Protein AF-A0A2S0WE82-F1 (afdb_monomer)

Structure (mmCIF, N/CA/C/O backbone):
data_AF-A0A2S0WE82-F1
#
_entry.id   AF-A0A2S0WE82-F1
#
loop_
_atom_site.group_PDB
_atom_site.id
_atom_site.type_symbol
_atom_site.label_atom_id
_atom_site.label_alt_id
_atom_site.label_comp_id
_atom_site.label_asym_id
_atom_site.label_entity_id
_atom_site.label_seq_id
_atom_site.pdbx_PDB_ins_code
_atom_site.Cartn_x
_atom_site.Cartn_y
_atom_site.Cartn_z
_atom_site.occupancy
_atom_site.B_iso_or_equiv
_atom_site.auth_seq_id
_atom_site.auth_comp_id
_atom_site.auth_asym_id
_atom_site.auth_atom_id
_atom_site.pdbx_PDB_model_num
ATOM 1 N N . MET A 1 1 ? -2.449 1.765 -13.224 1.00 88.19 1 MET A N 1
ATOM 2 C CA . MET A 1 1 ? -1.254 0.979 -12.850 1.00 88.19 1 MET A CA 1
ATOM 3 C C . MET A 1 1 ? -0.029 1.657 -13.436 1.00 88.19 1 MET A C 1
ATOM 5 O O . MET A 1 1 ? -0.115 2.148 -14.557 1.00 88.19 1 MET A O 1
ATOM 9 N N . LYS A 1 2 ? 1.070 1.700 -12.689 1.00 93.44 2 LYS A N 1
ATOM 10 C CA . LYS A 1 2 ? 2.375 2.228 -13.098 1.00 93.44 2 LYS A CA 1
ATOM 11 C C . LYS A 1 2 ? 3.398 1.100 -12.963 1.00 93.44 2 LYS A C 1
ATOM 13 O O . LYS A 1 2 ? 3.349 0.358 -11.991 1.00 93.44 2 LYS A O 1
ATOM 18 N N . ILE A 1 3 ? 4.301 0.970 -13.931 1.00 94.81 3 ILE A N 1
ATOM 19 C CA . ILE A 1 3 ? 5.431 0.035 -13.866 1.00 94.81 3 ILE A CA 1
ATOM 20 C C . ILE A 1 3 ? 6.701 0.834 -14.144 1.00 94.81 3 ILE A C 1
ATOM 22 O O . ILE A 1 3 ? 6.750 1.564 -15.136 1.00 94.81 3 ILE A O 1
ATOM 26 N N . LEU A 1 4 ? 7.710 0.703 -13.286 1.00 93.50 4 LEU A N 1
ATOM 27 C CA . LEU A 1 4 ? 9.038 1.268 -13.513 1.00 93.50 4 LEU A CA 1
ATOM 28 C C . LEU A 1 4 ? 9.967 0.191 -14.069 1.00 93.50 4 LEU A C 1
ATOM 30 O O . LEU A 1 4 ? 9.991 -0.933 -13.562 1.00 93.50 4 LEU A O 1
ATOM 34 N N . PHE A 1 5 ? 10.735 0.558 -15.094 1.00 90.88 5 PHE A N 1
ATOM 35 C CA . PHE A 1 5 ? 11.758 -0.294 -15.685 1.00 90.88 5 PHE A CA 1
ATOM 36 C C . PHE A 1 5 ? 13.138 0.345 -15.550 1.00 90.88 5 PHE A C 1
ATOM 38 O O . PHE A 1 5 ? 13.332 1.498 -15.934 1.00 90.88 5 PHE A O 1
ATOM 45 N N . GLU A 1 6 ? 14.116 -0.437 -15.105 1.00 89.88 6 GLU A N 1
ATOM 46 C CA . GLU A 1 6 ? 15.529 -0.072 -15.087 1.00 89.88 6 GLU A CA 1
ATOM 47 C C . GLU A 1 6 ? 16.339 -1.144 -15.811 1.00 89.88 6 GLU A C 1
ATOM 49 O O . GLU A 1 6 ? 16.196 -2.336 -15.547 1.00 89.88 6 GLU A O 1
ATOM 54 N N . LYS A 1 7 ? 17.184 -0.735 -16.768 1.00 90.44 7 LYS A N 1
ATOM 55 C CA . LYS A 1 7 ? 18.015 -1.652 -17.579 1.00 90.44 7 LYS A CA 1
ATOM 56 C C . LYS A 1 7 ? 17.218 -2.804 -18.231 1.00 90.44 7 LYS A C 1
ATOM 58 O O . LY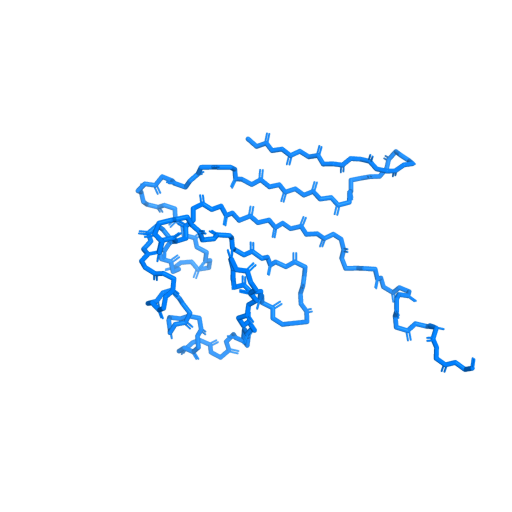S A 1 7 ? 17.753 -3.885 -18.447 1.00 90.44 7 LYS A O 1
ATOM 63 N N . GLY A 1 8 ? 15.944 -2.568 -18.554 1.00 89.50 8 GLY A N 1
ATOM 64 C CA . GLY A 1 8 ? 15.049 -3.560 -19.162 1.00 89.50 8 GLY A CA 1
ATOM 65 C C . GLY A 1 8 ? 14.350 -4.508 -18.178 1.00 89.50 8 GLY A C 1
ATOM 66 O O . GLY A 1 8 ? 13.593 -5.365 -18.623 1.00 89.50 8 GLY A O 1
ATOM 67 N N . LEU A 1 9 ? 14.554 -4.350 -16.867 1.00 89.12 9 LEU A N 1
ATOM 68 C CA . LEU A 1 9 ? 13.890 -5.125 -15.814 1.00 89.12 9 LEU A CA 1
ATOM 69 C C . LEU A 1 9 ? 12.856 -4.264 -15.089 1.00 89.12 9 LEU A C 1
ATOM 71 O O . LEU A 1 9 ? 13.103 -3.086 -14.846 1.00 89.12 9 LEU A O 1
ATOM 75 N N . SER A 1 10 ? 11.708 -4.842 -14.730 1.00 88.56 10 SER A N 1
ATOM 76 C CA . SER A 1 10 ? 10.737 -4.159 -13.870 1.00 88.56 10 SER A CA 1
ATOM 77 C C . SER A 1 10 ? 11.265 -4.126 -12.437 1.00 88.56 10 SER A C 1
ATOM 79 O O . SER A 1 10 ? 11.546 -5.174 -11.858 1.00 88.56 10 SER A O 1
ATOM 81 N N . THR A 1 11 ? 11.410 -2.925 -11.883 1.00 91.44 11 THR A N 1
ATOM 82 C CA . THR A 1 11 ? 11.889 -2.700 -10.511 1.00 91.44 11 THR A CA 1
ATOM 83 C C . THR A 1 11 ? 10.775 -2.258 -9.570 1.00 91.44 11 THR A C 1
ATOM 85 O O . THR A 1 11 ? 10.899 -2.425 -8.359 1.00 91.44 11 THR A O 1
ATOM 88 N N . GLU A 1 12 ? 9.670 -1.744 -10.112 1.00 94.00 12 GLU A N 1
ATOM 89 C CA . GLU A 1 12 ? 8.513 -1.286 -9.346 1.00 94.00 12 GLU A CA 1
ATOM 90 C C . GLU A 1 12 ? 7.213 -1.555 -10.112 1.00 94.00 12 GLU A C 1
ATOM 92 O O . GLU A 1 12 ? 7.146 -1.366 -11.331 1.00 94.00 12 GLU A O 1
ATOM 97 N N . CYS A 1 13 ? 6.165 -1.936 -9.389 1.00 95.06 13 CYS A N 1
ATOM 98 C CA . CYS A 1 13 ? 4.794 -1.988 -9.874 1.00 95.06 13 CYS A CA 1
ATOM 99 C C . CYS A 1 13 ? 3.874 -1.323 -8.849 1.00 95.06 13 CYS A C 1
ATOM 101 O O . CYS A 1 13 ? 3.887 -1.700 -7.682 1.00 95.06 13 CYS A O 1
ATOM 103 N N . GLU A 1 14 ? 3.057 -0.363 -9.276 1.00 95.31 14 GLU A N 1
ATOM 104 C CA . GLU A 1 14 ? 2.154 0.381 -8.401 1.00 95.31 14 GLU A CA 1
ATOM 105 C C . GLU A 1 14 ? 0.720 0.404 -8.947 1.00 95.31 14 GLU A C 1
ATOM 107 O O . GLU A 1 14 ? 0.446 0.749 -10.108 1.00 95.31 14 GLU A O 1
ATOM 112 N N . VAL A 1 15 ? -0.229 0.073 -8.076 1.00 94.75 15 VAL A N 1
ATOM 113 C CA . VAL A 1 15 ? -1.662 0.271 -8.298 1.00 94.75 15 VAL A CA 1
ATOM 114 C C . VAL A 1 15 ? -2.044 1.623 -7.699 1.00 94.75 15 VAL A C 1
ATOM 116 O O . VAL A 1 15 ? -2.075 1.782 -6.485 1.00 94.75 15 VAL A O 1
ATOM 119 N N . LEU A 1 16 ? -2.313 2.592 -8.578 1.00 91.94 16 LEU A N 1
ATOM 120 C CA . LEU A 1 16 ? -2.489 4.016 -8.250 1.00 91.94 16 LEU A CA 1
ATOM 121 C C . LEU A 1 16 ? -3.865 4.393 -7.672 1.00 91.94 16 LEU A C 1
ATOM 123 O O . LEU A 1 16 ? -4.042 5.528 -7.246 1.00 91.94 16 LEU A O 1
ATOM 127 N N . SER A 1 17 ? -4.845 3.494 -7.728 1.00 90.81 17 SER A N 1
ATOM 128 C CA . SER A 1 17 ? -6.190 3.710 -7.186 1.00 90.81 17 SER A CA 1
ATOM 129 C C . SER A 1 17 ? -6.681 2.402 -6.599 1.00 90.81 17 SER A C 1
ATOM 131 O O . SER A 1 17 ? -6.501 1.355 -7.225 1.00 90.81 17 SER A O 1
ATOM 133 N N . LEU A 1 18 ? -7.278 2.479 -5.417 1.00 92.12 18 LEU A N 1
ATOM 134 C CA . LEU A 1 18 ? -7.904 1.358 -4.734 1.00 92.12 18 LEU A CA 1
ATOM 135 C C . LEU A 1 18 ? -9.411 1.582 -4.725 1.00 92.12 18 LEU A C 1
ATOM 137 O O . LEU A 1 18 ? -9.889 2.614 -4.257 1.00 92.12 18 LEU A O 1
ATOM 141 N N . GLU A 1 19 ? -10.151 0.606 -5.224 1.00 91.44 19 GLU A N 1
ATOM 142 C CA . GLU A 1 19 ? -11.602 0.666 -5.328 1.00 91.44 19 GLU A CA 1
ATOM 143 C C . GLU A 1 19 ? -12.273 -0.019 -4.127 1.00 91.44 19 GLU A C 1
ATOM 145 O O . GLU A 1 19 ? -11.697 -0.917 -3.494 1.00 91.44 19 GLU A O 1
ATOM 150 N N . PRO A 1 20 ? -13.526 0.347 -3.797 1.00 89.88 20 PRO A N 1
ATOM 151 C CA . PRO A 1 20 ? -14.310 -0.386 -2.814 1.00 89.88 20 PRO A CA 1
ATOM 152 C C . PRO A 1 20 ? -14.370 -1.882 -3.154 1.00 89.88 20 PRO A C 1
ATOM 154 O O . PRO A 1 20 ? -14.868 -2.277 -4.204 1.00 89.88 20 PRO A O 1
ATOM 157 N N . GLY A 1 21 ? -13.889 -2.719 -2.235 1.00 90.88 21 GLY A N 1
ATOM 158 C CA . GLY A 1 21 ? -13.815 -4.171 -2.418 1.00 90.88 21 GLY A CA 1
ATOM 159 C C . GLY A 1 21 ? -12.403 -4.701 -2.661 1.00 90.88 21 GLY A C 1
ATOM 160 O O . GLY A 1 21 ? -12.195 -5.902 -2.491 1.00 90.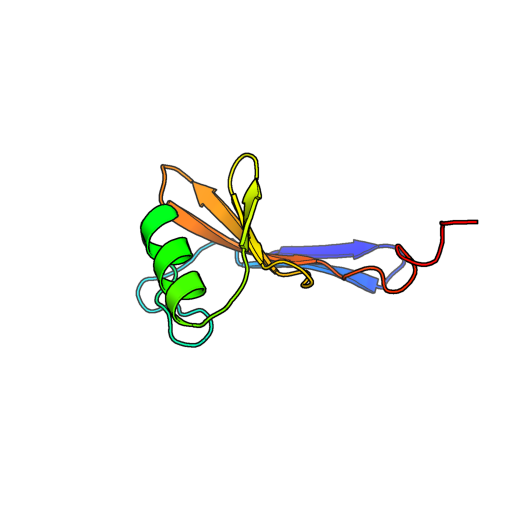88 21 GLY A O 1
ATOM 161 N N . ASP A 1 22 ? -11.427 -3.838 -2.954 1.00 94.25 22 ASP A N 1
ATOM 162 C CA . ASP A 1 22 ? -10.031 -4.258 -3.049 1.00 94.25 22 ASP A CA 1
ATOM 163 C C . ASP A 1 22 ? -9.523 -4.791 -1.711 1.00 94.25 22 ASP A C 1
ATOM 165 O O . ASP A 1 22 ? -9.749 -4.214 -0.637 1.00 94.25 22 ASP A O 1
ATOM 169 N N . THR A 1 23 ? -8.811 -5.917 -1.778 1.00 95.81 23 THR A N 1
ATOM 170 C CA . THR A 1 23 ? -8.259 -6.575 -0.596 1.00 95.81 23 THR A CA 1
ATOM 171 C C . THR A 1 23 ? -6.788 -6.917 -0.762 1.00 95.81 23 THR A C 1
ATOM 173 O O . THR A 1 23 ? -6.330 -7.299 -1.836 1.00 95.81 23 THR A O 1
ATOM 176 N N . PHE A 1 24 ? -6.054 -6.843 0.343 1.00 95.12 24 PHE A N 1
ATOM 177 C CA . PHE A 1 24 ? -4.715 -7.389 0.472 1.00 95.12 24 PHE A CA 1
ATOM 178 C C . PHE A 1 24 ? -4.789 -8.603 1.388 1.00 95.12 24 PHE A C 1
ATOM 180 O O . PHE A 1 24 ? -5.099 -8.480 2.574 1.00 95.12 24 PHE A O 1
ATOM 187 N N . LEU A 1 25 ? -4.571 -9.793 0.825 1.00 94.38 25 LEU A N 1
ATOM 188 C CA . LEU A 1 25 ? -4.716 -11.065 1.543 1.00 94.38 25 LEU A CA 1
ATOM 189 C C . LEU A 1 25 ? -6.102 -11.214 2.206 1.00 94.38 25 LEU A C 1
ATOM 191 O O . LEU A 1 25 ? -6.231 -11.792 3.282 1.00 94.38 25 LEU A O 1
ATOM 195 N N . GLY A 1 26 ? -7.159 -10.662 1.603 1.00 95.25 26 GLY A N 1
ATOM 196 C CA . GLY A 1 26 ? -8.510 -10.666 2.175 1.00 95.25 26 GLY A CA 1
ATOM 197 C C . GLY A 1 26 ? -8.746 -9.642 3.294 1.00 95.25 26 GLY A C 1
ATOM 198 O O . GLY A 1 26 ? -9.780 -9.702 3.953 1.00 95.25 26 GLY A O 1
ATOM 199 N N . ILE A 1 27 ? -7.813 -8.718 3.546 1.00 95.69 27 ILE A N 1
ATOM 200 C CA . ILE A 1 27 ? -8.042 -7.517 4.363 1.00 95.69 27 ILE A CA 1
ATOM 201 C C . ILE A 1 27 ? -8.468 -6.393 3.414 1.00 95.69 27 ILE A C 1
ATOM 203 O O . ILE A 1 27 ? -7.715 -6.118 2.482 1.00 95.69 27 ILE A O 1
ATOM 207 N N . PRO A 1 28 ? -9.613 -5.721 3.619 1.00 94.94 28 PRO A N 1
ATOM 208 C CA . PRO A 1 28 ? -9.974 -4.576 2.788 1.00 94.94 28 PRO A CA 1
ATOM 209 C C . PRO A 1 28 ? -8.882 -3.502 2.845 1.00 94.94 28 PRO A C 1
ATOM 211 O O . PRO A 1 28 ? -8.412 -3.163 3.930 1.00 94.94 28 PRO A O 1
ATOM 214 N N . ILE A 1 29 ? -8.454 -2.993 1.692 1.00 94.31 29 ILE A N 1
ATOM 215 C CA . ILE A 1 29 ? -7.397 -1.977 1.627 1.00 94.31 29 ILE A CA 1
ATOM 216 C C . ILE A 1 29 ? -7.941 -0.554 1.773 1.00 94.31 29 ILE A C 1
ATOM 218 O O . ILE A 1 29 ? -7.335 0.175 2.548 1.00 94.31 29 ILE A O 1
ATOM 222 N N . PRO A 1 30 ? -9.037 -0.112 1.120 1.00 92.31 30 PRO A N 1
ATOM 223 C CA . PRO A 1 30 ? -9.462 1.289 1.188 1.00 92.31 30 PRO A CA 1
ATOM 224 C C . PRO A 1 30 ? -10.080 1.597 2.561 1.00 92.31 30 PRO A C 1
ATOM 226 O O . PRO A 1 30 ? -11.281 1.455 2.794 1.00 92.31 30 PRO A O 1
ATOM 229 N N . MET A 1 31 ? -9.226 1.934 3.526 1.00 94.56 31 MET A N 1
ATOM 230 C CA . MET A 1 31 ? -9.588 2.300 4.888 1.00 94.56 31 MET A CA 1
ATOM 231 C C . MET A 1 31 ? -8.500 3.178 5.511 1.00 94.56 31 MET A C 1
ATOM 233 O O . MET A 1 31 ? -7.414 3.358 4.967 1.00 9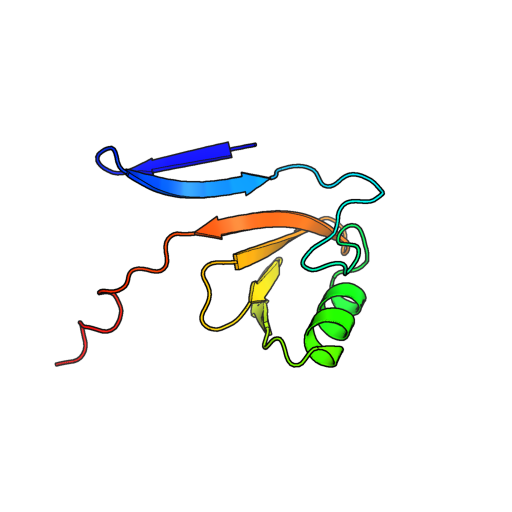4.56 31 MET A O 1
ATOM 237 N N . ARG A 1 32 ? -8.755 3.686 6.719 1.00 95.12 32 ARG A N 1
ATOM 238 C CA . ARG A 1 32 ? -7.735 4.410 7.488 1.00 95.12 32 ARG A CA 1
ATOM 239 C C . ARG A 1 32 ? -6.470 3.576 7.665 1.00 95.12 32 ARG A C 1
ATOM 241 O O . ARG A 1 32 ? -6.539 2.440 8.139 1.00 95.12 32 ARG A O 1
ATOM 248 N N . ALA A 1 33 ? -5.319 4.195 7.427 1.00 94.25 33 ALA A N 1
ATOM 249 C CA . ALA A 1 33 ? -4.014 3.545 7.503 1.00 94.25 33 ALA A CA 1
ATOM 250 C C . ALA A 1 33 ? -3.774 2.835 8.848 1.00 94.25 33 ALA A C 1
ATOM 252 O O . ALA A 1 33 ? -3.324 1.694 8.898 1.00 94.25 33 ALA A O 1
ATOM 253 N N . THR A 1 34 ? -4.148 3.473 9.961 1.00 94.38 34 THR A N 1
ATOM 254 C CA . THR A 1 34 ? -4.017 2.882 11.304 1.00 94.38 34 THR A CA 1
ATOM 255 C C . THR A 1 34 ? -4.870 1.629 11.481 1.00 94.38 34 THR A C 1
ATOM 257 O O . THR A 1 34 ? -4.438 0.675 12.125 1.00 94.38 34 THR A O 1
ATOM 260 N N . LYS A 1 35 ? -6.073 1.602 10.897 1.00 95.81 35 LYS A N 1
ATOM 261 C CA . LYS A 1 35 ? -6.949 0.429 10.923 1.00 95.81 35 LYS A CA 1
ATOM 262 C C . LYS A 1 35 ? -6.360 -0.692 10.072 1.00 95.81 35 LYS A C 1
ATOM 264 O O . LYS A 1 35 ? -6.257 -1.810 10.564 1.00 95.81 35 LYS A O 1
ATOM 269 N N . PHE A 1 36 ? -5.909 -0.376 8.861 1.00 96.38 36 PHE A N 1
ATOM 270 C CA . PHE A 1 36 ? -5.271 -1.344 7.973 1.00 96.38 36 PHE A CA 1
ATOM 271 C C . PHE A 1 36 ? -4.031 -1.981 8.620 1.00 96.38 36 PHE A C 1
ATOM 273 O O . PHE A 1 36 ? -3.910 -3.203 8.674 1.00 96.38 36 PHE A O 1
ATOM 280 N N . GLN A 1 37 ? -3.167 -1.168 9.234 1.00 95.69 37 GLN A N 1
ATOM 281 C CA . GLN A 1 37 ? -1.993 -1.648 9.963 1.00 95.69 37 GLN A CA 1
ATOM 282 C C . GLN A 1 37 ? -2.357 -2.586 11.125 1.00 95.69 37 GLN A C 1
ATOM 284 O O . GLN A 1 37 ? -1.685 -3.592 11.352 1.00 95.69 37 GLN A O 1
ATOM 289 N N . ASN A 1 38 ? -3.434 -2.284 11.854 1.00 96.62 38 ASN A N 1
ATOM 290 C CA . ASN A 1 38 ? -3.919 -3.149 12.927 1.00 96.62 38 ASN A CA 1
ATOM 291 C C . ASN A 1 38 ? -4.439 -4.492 12.395 1.00 96.62 38 ASN A C 1
ATOM 293 O O . ASN A 1 38 ? -4.203 -5.514 13.033 1.00 96.62 38 ASN A O 1
ATOM 297 N N . GLU A 1 39 ? -5.114 -4.514 11.244 1.00 97.56 39 GLU A N 1
ATOM 298 C CA . GLU A 1 39 ? -5.552 -5.764 10.609 1.00 97.56 39 GLU A CA 1
ATOM 299 C C . GLU A 1 39 ? -4.366 -6.619 10.146 1.00 97.56 39 GLU A C 1
ATOM 301 O O . GLU A 1 39 ? -4.371 -7.828 10.366 1.00 97.56 39 GLU A O 1
ATOM 306 N N . LEU A 1 40 ? -3.315 -6.002 9.593 1.00 96.69 40 LEU A N 1
ATOM 307 C CA . LEU A 1 40 ? -2.069 -6.704 9.263 1.00 96.69 40 LEU A CA 1
ATOM 308 C C . LEU A 1 40 ? -1.423 -7.308 10.516 1.00 96.69 40 LEU A C 1
ATOM 310 O O . LEU A 1 40 ? -1.077 -8.489 10.535 1.00 96.69 40 LEU A O 1
ATOM 314 N N . LYS A 1 41 ? -1.347 -6.529 11.601 1.00 96.44 41 LYS A N 1
ATOM 315 C CA . LYS A 1 41 ? -0.795 -6.987 12.881 1.00 96.44 41 LYS A CA 1
ATOM 316 C C . LYS A 1 41 ? -1.568 -8.171 13.472 1.00 96.44 41 LYS A C 1
ATOM 318 O O . LYS A 1 41 ? -0.946 -9.068 14.021 1.00 96.44 41 LYS A O 1
ATOM 323 N N . LYS A 1 42 ? -2.902 -8.203 13.355 1.00 97.44 42 LYS A N 1
ATOM 324 C CA . LYS A 1 42 ? -3.734 -9.338 13.815 1.00 97.44 42 LYS A CA 1
ATOM 325 C C . LYS A 1 42 ? -3.430 -10.651 13.088 1.00 97.44 42 LYS A C 1
ATOM 327 O O . LYS A 1 42 ? -3.827 -11.703 13.574 1.00 97.44 42 LYS A O 1
ATOM 332 N N . ARG A 1 43 ? -2.785 -10.583 11.922 1.00 96.5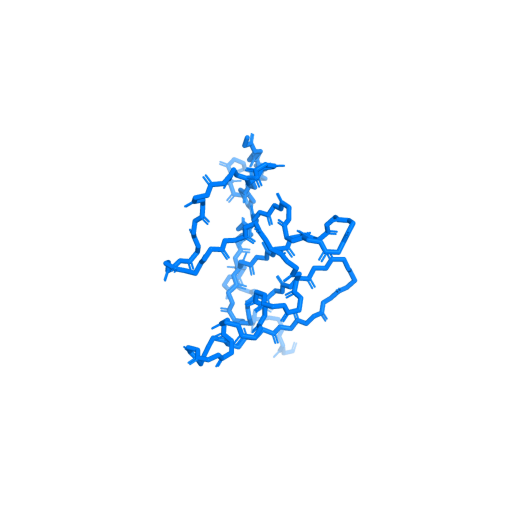0 43 ARG A N 1
ATOM 333 C CA . ARG A 1 43 ? -2.362 -11.742 11.127 1.00 96.50 43 ARG A CA 1
ATOM 334 C C . ARG A 1 43 ? -0.861 -12.005 11.217 1.00 96.50 43 ARG A C 1
ATOM 336 O O . ARG A 1 43 ? -0.317 -12.666 10.341 1.00 96.50 43 ARG A O 1
ATOM 343 N N . ASP A 1 44 ? -0.201 -11.432 12.223 1.00 96.12 44 ASP A N 1
ATOM 344 C CA . ASP A 1 44 ? 1.244 -11.528 12.431 1.00 96.12 44 ASP A CA 1
ATOM 345 C C . ASP A 1 44 ? 2.076 -11.048 11.227 1.00 96.12 44 ASP A C 1
ATOM 347 O O . ASP A 1 44 ? 3.204 -11.486 11.021 1.00 96.12 44 ASP A O 1
ATOM 351 N N . ILE A 1 45 ? 1.539 -10.108 10.434 1.00 96.38 45 ILE A N 1
ATOM 352 C CA . ILE A 1 45 ? 2.266 -9.480 9.325 1.00 96.38 45 ILE A CA 1
ATOM 353 C C . ILE A 1 45 ? 3.003 -8.247 9.871 1.00 96.38 45 ILE A C 1
ATOM 355 O O . ILE A 1 45 ? 2.358 -7.246 10.215 1.00 96.38 45 ILE A O 1
ATOM 359 N N . PRO A 1 46 ? 4.345 -8.282 9.973 1.00 94.81 46 PRO A N 1
ATOM 360 C CA . PRO A 1 46 ? 5.110 -7.178 10.528 1.00 94.81 46 PRO A CA 1
ATOM 361 C C . PRO A 1 46 ? 5.105 -5.993 9.565 1.00 94.81 46 PRO A C 1
ATOM 363 O O . PRO A 1 46 ? 5.334 -6.133 8.365 1.00 94.81 46 PRO A O 1
ATOM 366 N N . THR A 1 47 ? 4.874 -4.800 10.105 1.00 95.94 47 THR A N 1
ATOM 367 C CA . THR A 1 47 ? 4.896 -3.560 9.328 1.00 95.94 47 THR A CA 1
ATOM 368 C C . THR A 1 47 ? 5.732 -2.497 10.012 1.00 95.94 47 THR A C 1
ATOM 370 O O . THR A 1 47 ? 5.813 -2.434 11.242 1.00 95.94 47 THR A O 1
ATOM 373 N N . LYS A 1 48 ? 6.309 -1.616 9.203 1.00 93.81 48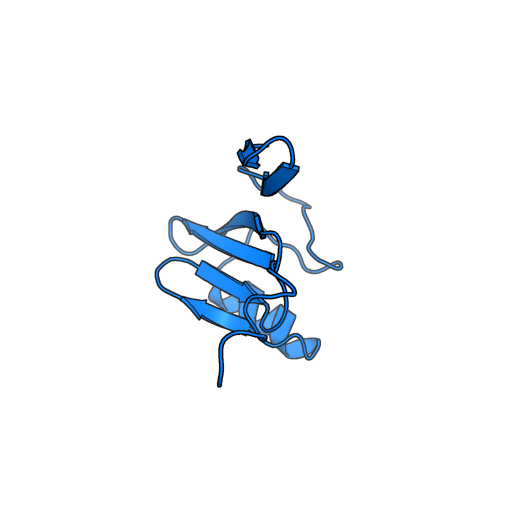 LYS A N 1
ATOM 374 C CA . LYS A 1 48 ? 6.966 -0.390 9.634 1.00 93.81 48 LYS A CA 1
ATOM 375 C C . LYS A 1 48 ? 6.185 0.795 9.082 1.00 93.81 48 LYS A C 1
ATOM 377 O O . LYS A 1 48 ? 5.770 0.796 7.927 1.00 93.81 48 LYS A O 1
ATOM 382 N N . LYS A 1 49 ? 5.975 1.806 9.922 1.00 88.44 49 LYS A N 1
ATOM 383 C CA . LYS A 1 49 ? 5.403 3.076 9.479 1.00 88.44 49 LYS A CA 1
ATOM 384 C C . LYS A 1 49 ? 6.529 3.976 8.990 1.00 88.44 49 LYS A C 1
ATOM 386 O O . LYS A 1 49 ? 7.513 4.166 9.704 1.00 88.44 49 LYS A O 1
ATOM 391 N N . GLU A 1 50 ? 6.362 4.536 7.806 1.00 85.50 50 GLU A N 1
ATOM 392 C CA . GLU A 1 50 ? 7.307 5.474 7.204 1.00 85.50 50 GLU A CA 1
ATOM 393 C C . GLU A 1 50 ? 6.589 6.783 6.870 1.00 85.50 50 GLU A C 1
ATOM 395 O O . GLU A 1 50 ? 5.368 6.903 7.036 1.00 85.50 50 GLU A O 1
ATOM 400 N N . SER A 1 51 ? 7.340 7.808 6.470 1.00 77.81 51 SER A N 1
ATOM 401 C CA . SER A 1 51 ? 6.761 9.095 6.091 1.00 77.81 51 SER A CA 1
ATOM 402 C C . SER A 1 51 ? 5.821 8.903 4.899 1.00 77.81 51 SER A C 1
ATOM 404 O O . SER A 1 51 ? 6.277 8.707 3.778 1.00 77.81 51 SER A O 1
ATOM 406 N N . GLY A 1 52 ? 4.512 8.945 5.159 1.00 85.75 52 GLY A N 1
ATOM 407 C CA . GLY A 1 52 ? 3.471 8.836 4.135 1.00 85.75 52 GLY A CA 1
ATOM 408 C C . GLY A 1 52 ? 2.979 7.419 3.824 1.00 85.75 52 GLY A C 1
ATOM 409 O O . GLY A 1 52 ? 2.204 7.269 2.886 1.00 85.75 52 GLY A O 1
ATOM 410 N N . GLY A 1 53 ? 3.371 6.385 4.582 1.00 93.81 53 GLY A N 1
ATOM 411 C CA . GLY A 1 53 ? 2.977 5.015 4.238 1.00 93.81 53 GLY A CA 1
ATOM 412 C C . GLY A 1 53 ? 3.177 3.943 5.309 1.00 93.81 53 GLY A C 1
ATOM 413 O O . GLY A 1 53 ? 3.617 4.203 6.434 1.00 93.81 53 GLY A O 1
ATOM 414 N N . ILE A 1 54 ? 2.820 2.717 4.928 1.00 95.56 54 ILE A N 1
ATOM 415 C CA . ILE A 1 54 ? 3.014 1.479 5.686 1.00 95.56 54 ILE A CA 1
ATOM 416 C C . ILE A 1 54 ? 3.792 0.512 4.797 1.00 95.56 54 ILE A C 1
ATOM 418 O O . ILE A 1 54 ? 3.328 0.171 3.715 1.00 95.56 54 ILE A O 1
ATOM 422 N N . THR A 1 55 ? 4.928 0.024 5.276 1.00 95.62 55 THR A N 1
ATOM 423 C CA . THR A 1 55 ? 5.762 -0.954 4.566 1.00 95.62 55 THR A CA 1
ATOM 424 C C . THR A 1 55 ? 5.668 -2.295 5.278 1.00 95.62 55 THR A C 1
ATOM 426 O O . THR A 1 55 ? 5.773 -2.349 6.506 1.00 95.62 55 THR A O 1
ATOM 429 N N . VAL A 1 56 ? 5.465 -3.383 4.538 1.00 95.56 56 VAL A N 1
ATOM 430 C CA . VAL A 1 56 ? 5.488 -4.742 5.092 1.00 95.56 56 VAL A CA 1
ATOM 431 C C . VAL A 1 56 ? 6.943 -5.190 5.209 1.00 95.56 56 VAL A C 1
ATOM 433 O O . VAL A 1 56 ? 7.654 -5.332 4.214 1.00 95.56 56 VAL A O 1
ATOM 436 N N . THR A 1 57 ? 7.402 -5.386 6.442 1.00 93.38 57 THR A N 1
ATOM 437 C CA . THR A 1 57 ? 8.815 -5.627 6.754 1.00 93.38 57 THR A CA 1
ATOM 438 C C . THR A 1 57 ? 9.316 -6.918 6.114 1.00 93.38 57 THR A C 1
ATOM 440 O O . THR A 1 57 ? 8.638 -7.941 6.158 1.00 93.38 57 THR A O 1
ATOM 443 N N . GLY A 1 58 ? 10.532 -6.885 5.560 1.00 89.12 58 GLY A N 1
ATOM 444 C CA . GLY A 1 58 ? 11.145 -8.051 4.913 1.00 89.12 58 GLY A CA 1
ATOM 445 C C . GLY A 1 58 ? 10.534 -8.389 3.552 1.00 89.12 58 GLY A C 1
ATOM 446 O O . GLY A 1 58 ? 10.849 -9.429 2.982 1.00 89.12 58 GLY A O 1
ATOM 447 N N . THR A 1 59 ? 9.672 -7.517 3.030 1.00 90.12 59 THR A N 1
ATOM 448 C CA . THR A 1 59 ? 9.085 -7.633 1.696 1.00 90.12 59 THR A CA 1
ATOM 449 C C . THR A 1 59 ? 9.319 -6.344 0.914 1.00 90.12 59 THR A C 1
ATOM 451 O O . THR A 1 59 ? 9.735 -5.332 1.477 1.00 90.12 59 THR A O 1
ATOM 454 N N . GLY A 1 60 ? 9.009 -6.371 -0.379 1.00 91.44 60 GLY A N 1
ATOM 455 C CA . GLY A 1 60 ? 8.980 -5.183 -1.229 1.00 91.44 60 GLY A CA 1
ATOM 456 C C . GLY A 1 60 ? 7.618 -4.494 -1.279 1.00 91.44 60 GLY A C 1
ATOM 457 O O . GLY A 1 60 ? 7.392 -3.710 -2.191 1.00 91.44 60 GLY A O 1
ATOM 458 N N . VAL A 1 61 ? 6.681 -4.829 -0.383 1.00 95.12 61 VAL A N 1
ATOM 459 C CA . VAL A 1 61 ? 5.300 -4.328 -0.445 1.00 95.12 61 VAL A CA 1
ATOM 460 C C . VAL A 1 61 ? 5.118 -3.114 0.457 1.00 95.12 61 VAL A C 1
ATOM 462 O O . VAL A 1 61 ? 5.306 -3.196 1.674 1.00 95.12 61 VAL A O 1
ATOM 465 N N . SER A 1 62 ? 4.658 -2.020 -0.139 1.00 95.50 62 SER A N 1
ATOM 466 C CA . SER A 1 62 ? 4.381 -0.754 0.534 1.00 95.50 62 SER A CA 1
ATOM 467 C C . SER A 1 62 ? 2.995 -0.231 0.178 1.00 95.50 62 SER A C 1
ATOM 469 O O . SER A 1 62 ? 2.501 -0.422 -0.931 1.00 95.50 62 SER A O 1
ATOM 471 N N . PHE A 1 63 ? 2.373 0.462 1.123 1.00 96.12 63 PHE A N 1
ATOM 472 C CA . PHE A 1 63 ? 1.076 1.109 0.973 1.00 96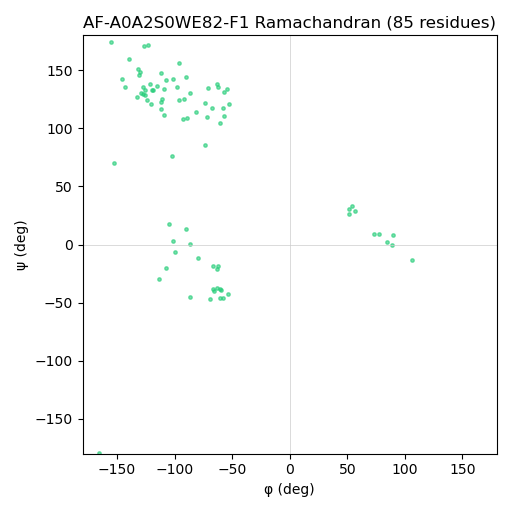.12 63 PHE A CA 1
ATOM 473 C C . PHE A 1 63 ? 1.240 2.599 1.230 1.00 96.12 63 PHE A C 1
ATOM 475 O O . PHE A 1 63 ? 1.650 2.990 2.329 1.00 96.12 63 PHE A O 1
ATOM 482 N N . TYR A 1 64 ? 0.900 3.429 0.249 1.00 95.25 64 TYR A N 1
ATOM 483 C CA . TYR A 1 64 ? 0.946 4.876 0.420 1.00 95.25 64 TYR A CA 1
ATOM 484 C C . TYR A 1 64 ? -0.386 5.404 0.938 1.00 95.25 64 TYR A C 1
ATOM 486 O O . TYR A 1 64 ? -1.466 4.903 0.612 1.00 95.25 64 TYR A O 1
ATOM 494 N N . VAL A 1 65 ? -0.283 6.415 1.794 1.00 94.75 65 VAL A N 1
ATOM 495 C CA . VAL A 1 65 ? -1.403 6.997 2.519 1.00 94.75 65 VAL A CA 1
ATOM 496 C C . VAL A 1 65 ? -1.654 8.403 2.003 1.00 94.75 65 VAL A C 1
ATOM 498 O O . VAL A 1 65 ? -0.779 9.265 2.081 1.00 94.75 65 VAL A O 1
ATOM 501 N N . PHE A 1 66 ? -2.873 8.647 1.538 1.00 93.06 66 PHE A N 1
ATOM 502 C CA . PHE A 1 66 ? -3.352 9.960 1.127 1.00 93.06 66 PHE A CA 1
ATOM 503 C C . PHE A 1 66 ? -4.553 10.334 1.996 1.00 93.06 66 PHE A C 1
ATOM 505 O O . PHE A 1 66 ? -5.405 9.495 2.269 1.00 93.06 66 PHE A O 1
ATOM 512 N N . GLU A 1 67 ? -4.567 11.557 2.530 1.00 92.56 67 GLU A N 1
ATOM 513 C CA . GLU A 1 67 ? -5.627 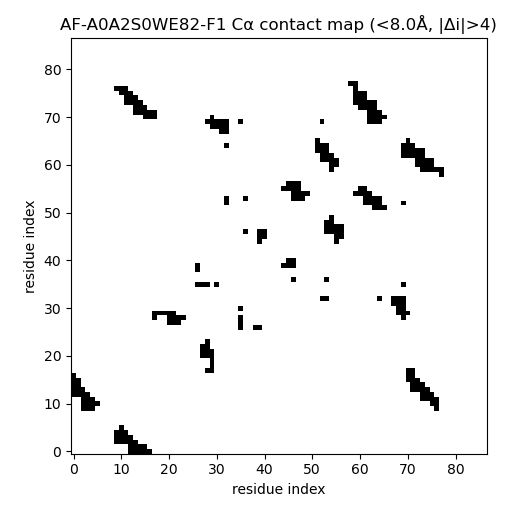12.045 3.437 1.00 92.56 67 GLU A CA 1
ATOM 514 C C . GLU A 1 67 ? -5.943 11.116 4.637 1.00 92.56 67 GLU A C 1
ATOM 516 O O . GLU A 1 67 ? -7.021 11.146 5.225 1.00 92.56 67 GLU A O 1
ATOM 521 N N . GLY A 1 68 ? -4.963 10.311 5.068 1.00 91.31 68 GLY A N 1
ATOM 522 C CA . GLY A 1 68 ? -5.093 9.384 6.200 1.00 91.31 68 GLY A CA 1
ATOM 523 C C . GLY A 1 68 ? -5.622 7.989 5.842 1.00 91.31 68 GLY A C 1
ATOM 524 O O . GLY A 1 68 ? -5.689 7.123 6.726 1.00 91.31 68 GLY A O 1
ATOM 525 N N . GLU A 1 69 ? -5.928 7.739 4.571 1.00 93.38 69 GLU A N 1
ATOM 526 C CA . GLU A 1 69 ? -6.392 6.454 4.047 1.00 93.38 69 GLU A CA 1
ATOM 527 C C . GLU A 1 69 ? -5.352 5.810 3.134 1.00 93.38 69 GLU A C 1
ATOM 529 O O . GLU A 1 69 ? -4.569 6.489 2.474 1.00 93.38 69 GLU A O 1
ATOM 534 N N . THR A 1 70 ? -5.306 4.481 3.125 1.00 95.00 70 THR A N 1
ATOM 535 C CA . THR A 1 70 ? -4.488 3.725 2.172 1.00 95.00 70 THR A CA 1
ATOM 536 C C . THR A 1 70 ? -5.056 3.903 0.770 1.00 95.00 70 THR A C 1
ATOM 538 O O . THR A 1 70 ? -6.195 3.523 0.511 1.00 95.00 70 THR A O 1
ATOM 541 N N . ALA A 1 71 ? -4.252 4.495 -0.113 1.00 93.94 71 ALA A N 1
ATOM 542 C CA . ALA A 1 71 ? -4.678 4.954 -1.433 1.00 93.94 71 ALA A CA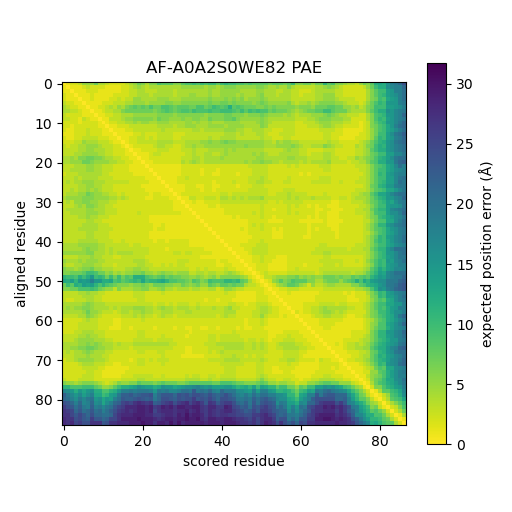 1
ATOM 543 C C . ALA A 1 71 ? -4.023 4.176 -2.577 1.00 93.94 71 ALA A C 1
ATOM 545 O O . ALA A 1 71 ? -4.634 4.007 -3.630 1.00 93.94 71 ALA A O 1
ATOM 546 N N . THR A 1 72 ? -2.802 3.679 -2.369 1.00 95.25 72 THR A N 1
ATOM 547 C CA . THR A 1 72 ? -2.078 2.889 -3.370 1.00 95.25 72 THR A CA 1
ATOM 548 C C . THR A 1 72 ? -1.348 1.718 -2.721 1.00 95.25 72 THR A C 1
ATOM 550 O O . THR A 1 72 ? -1.093 1.702 -1.511 1.00 95.25 72 THR A O 1
ATOM 553 N N . ILE A 1 73 ? -1.017 0.722 -3.541 1.00 95.94 73 ILE A N 1
ATOM 554 C CA . ILE A 1 73 ? -0.147 -0.401 -3.185 1.00 95.94 73 ILE A CA 1
ATOM 555 C C . ILE A 1 73 ? 0.980 -0.490 -4.211 1.00 95.94 73 ILE A C 1
ATOM 557 O O . ILE A 1 73 ? 0.744 -0.423 -5.419 1.00 95.94 73 ILE A O 1
ATOM 561 N N . CYS A 1 74 ? 2.202 -0.633 -3.715 1.00 95.31 74 CYS A N 1
ATOM 562 C CA . CYS A 1 74 ? 3.419 -0.679 -4.501 1.00 95.31 74 CYS A CA 1
ATOM 563 C C . CYS A 1 74 ? 4.231 -1.926 -4.147 1.00 95.31 74 CYS A C 1
ATOM 565 O O . CYS A 1 74 ? 4.394 -2.261 -2.973 1.00 95.31 74 CYS A O 1
ATOM 567 N N . TRP A 1 75 ? 4.736 -2.602 -5.175 1.00 94.75 75 TRP A N 1
ATOM 568 C CA . TRP A 1 75 ? 5.707 -3.679 -5.082 1.00 94.75 75 TRP A CA 1
ATOM 569 C C . TRP A 1 75 ? 7.015 -3.194 -5.683 1.00 94.75 75 TRP A C 1
ATOM 571 O O . TRP A 1 75 ? 7.090 -2.935 -6.883 1.00 94.75 75 TRP A O 1
ATOM 581 N N . THR A 1 76 ? 8.051 -3.119 -4.865 1.00 92.62 76 THR A N 1
ATOM 582 C CA . THR A 1 76 ? 9.420 -2.857 -5.296 1.00 92.62 76 THR A CA 1
ATOM 583 C C . THR A 1 76 ? 10.192 -4.169 -5.312 1.00 92.62 76 THR A C 1
ATOM 585 O O . THR A 1 76 ? 10.009 -5.022 -4.441 1.00 92.62 76 THR A O 1
ATOM 588 N N . ALA A 1 77 ? 11.067 -4.350 -6.297 1.00 84.12 77 ALA A N 1
ATOM 589 C CA . ALA A 1 77 ? 12.018 -5.446 -6.281 1.00 84.12 77 ALA A CA 1
ATOM 590 C C . ALA A 1 77 ? 12.868 -5.339 -5.006 1.00 84.12 77 ALA A C 1
ATOM 592 O O . ALA A 1 77 ? 13.571 -4.353 -4.790 1.00 84.12 77 ALA A O 1
ATOM 593 N N . THR A 1 78 ? 12.788 -6.343 -4.136 1.00 70.62 78 THR A N 1
ATOM 594 C CA . THR A 1 78 ? 13.732 -6.470 -3.027 1.00 70.62 78 THR A CA 1
ATOM 595 C C . THR A 1 78 ? 15.053 -6.894 -3.633 1.00 70.62 78 THR A C 1
ATOM 597 O O . THR A 1 78 ? 15.139 -8.015 -4.131 1.00 70.62 78 THR A O 1
ATOM 600 N N . ASP A 1 79 ? 16.043 -6.006 -3.644 1.00 59.72 79 ASP A N 1
ATOM 601 C CA . ASP A 1 79 ? 17.391 -6.339 -4.092 1.00 59.72 79 ASP A CA 1
ATOM 602 C C . ASP A 1 79 ? 17.913 -7.524 -3.249 1.00 59.72 79 ASP A C 1
ATOM 604 O O . ASP A 1 79 ? 18.128 -7.358 -2.042 1.00 59.72 79 ASP A O 1
ATOM 608 N N . PRO A 1 80 ? 18.070 -8.732 -3.826 1.00 52.62 80 PRO A N 1
ATOM 609 C CA . PRO A 1 80 ? 18.600 -9.868 -3.083 1.00 52.62 80 PRO A CA 1
ATOM 610 C C . PRO A 1 80 ? 20.075 -9.659 -2.700 1.00 52.62 80 PRO A C 1
ATOM 612 O O . PRO A 1 80 ? 20.551 -10.291 -1.756 1.00 52.62 80 PRO A O 1
ATOM 615 N N . ASP A 1 81 ? 20.770 -8.735 -3.370 1.00 52.50 81 ASP A N 1
ATOM 616 C CA . ASP A 1 81 ? 22.184 -8.422 -3.173 1.00 52.50 81 ASP A CA 1
ATOM 617 C C . ASP A 1 81 ? 22.413 -7.177 -2.295 1.00 52.50 81 ASP A C 1
ATOM 619 O O . ASP A 1 81 ? 23.544 -6.925 -1.871 1.00 52.50 81 ASP A O 1
ATOM 623 N N . ALA A 1 82 ? 21.367 -6.433 -1.909 1.00 50.53 82 ALA A N 1
ATOM 624 C CA . ALA A 1 82 ? 21.500 -5.317 -0.959 1.00 50.53 82 ALA A CA 1
ATOM 625 C C . ALA A 1 82 ? 21.966 -5.776 0.437 1.00 50.53 82 ALA A C 1
ATOM 627 O O . ALA A 1 82 ? 22.547 -4.990 1.184 1.00 50.53 82 ALA A O 1
ATOM 628 N N . ASN A 1 83 ? 21.788 -7.062 0.764 1.00 44.84 83 ASN A N 1
ATOM 629 C CA . ASN A 1 83 ? 22.325 -7.688 1.975 1.00 44.84 83 ASN A CA 1
ATOM 630 C C . ASN A 1 83 ? 23.765 -8.221 1.820 1.00 44.84 83 ASN A C 1
ATOM 632 O O . ASN A 1 83 ? 24.299 -8.761 2.786 1.00 44.84 83 ASN A O 1
ATOM 636 N N . GLN A 1 84 ? 24.409 -8.087 0.652 1.00 42.97 84 GLN A N 1
ATOM 637 C CA . GLN A 1 84 ? 25.788 -8.555 0.424 1.00 42.97 84 GLN A CA 1
ATOM 638 C C . GLN A 1 84 ? 26.851 -7.446 0.465 1.00 42.97 84 GLN A C 1
ATOM 640 O O . GLN A 1 84 ? 28.033 -7.725 0.277 1.00 42.97 84 GLN A O 1
ATOM 645 N N . LYS A 1 85 ? 26.488 -6.190 0.756 1.00 43.53 85 LYS A N 1
ATOM 646 C CA . LYS A 1 85 ? 27.473 -5.134 1.051 1.00 43.53 85 LYS A CA 1
ATOM 647 C C . LYS A 1 85 ? 27.564 -4.870 2.547 1.00 43.53 85 LYS A C 1
ATOM 649 O O . LYS A 1 85 ? 27.062 -3.871 3.054 1.00 43.53 85 LYS A O 1
ATOM 654 N N . GLY A 1 86 ? 28.232 -5.787 3.227 1.00 48.84 86 GLY A N 1
ATOM 655 C CA . GLY A 1 86 ? 28.673 -5.641 4.604 1.00 48.84 86 GLY A CA 1
ATOM 656 C C . GLY A 1 86 ? 29.908 -6.499 4.830 1.00 48.84 86 GLY A C 1
ATOM 657 O O . GLY A 1 86 ? 29.803 -7.518 5.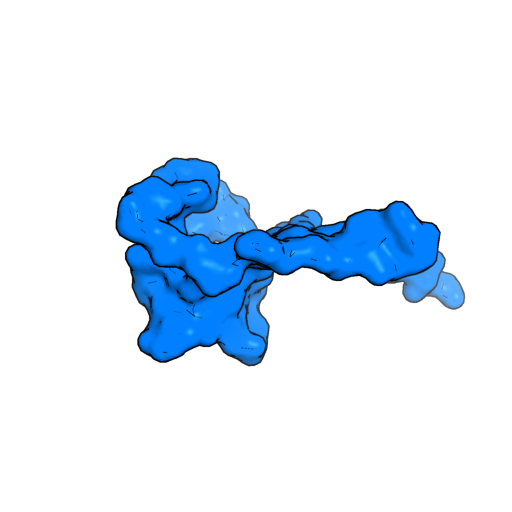500 1.00 48.84 86 GLY A O 1
ATOM 658 N N . ASP A 1 87 ? 31.023 -6.093 4.224 1.00 39.31 87 ASP A N 1
ATOM 659 C CA . ASP A 1 87 ? 32.390 -6.480 4.597 1.00 39.31 87 ASP A CA 1
ATOM 660 C C . ASP A 1 87 ? 33.296 -5.248 4.425 1.00 39.31 87 ASP A C 1
ATOM 662 O O . ASP A 1 87 ? 33.135 -4.548 3.391 1.00 39.31 87 ASP A O 1
#

Mean predicted aligned error: 5.91 Å

Foldseek 3Di:
DDFDDDPRDTFKDKDQFFDPPDDDVNHRQFDFQVVSCVVCVVVVFDWDDDDQWIHGPPAQWIFGDDPRGGTMIMGGPDDPCVVVPDD

Organism: NCBI:txid2079535

pLDDT: mean 88.32, std 14.29, range [39.31, 97.56]

Sequence (87 aa):
MKILFEKGLSTECEVLSLEPGDTFLGIPIPMRATKFQNELKKRDIPTKKESGGITVTGTGVSFYVFEGETATICWTATDPDANQKGD

Secondary structure (DSSP, 8-state):
-EEEEETTEEEEEEE----TT-EETTEE-SSBHHHHHHHHHHTT--EEEETTEEEETTSSEEEEEETTEEEEEEEE---TTGGG---

Solvent-accessible surface area (backbone atoms only — not comparable to full-atom values): 5092 Å² total; per-residue (Å²): 113,49,75,44,70,54,100,88,39,76,46,33,42,32,41,73,70,63,52,98,84,41,56,59,96,82,40,69,44,69,38,46,43,72,58,45,52,50,57,38,47,77,68,75,44,56,67,42,80,52,98,56,32,44,32,37,63,99,56,37,42,34,31,39,45,52,98,61,22,35,36,31,45,34,41,39,65,68,64,84,61,72,80,69,79,80,128

Nearest PDB structures (foldseek):
  2jpi-assembly1_A  TM=5.328E-01  e=1.235E+00  Pseudomonas aeruginosa
  3k8g-assembly1_A  TM=4.584E-01  e=6.783E+00  Treponema pallidum
  6owt-assembly1_S  TM=3.330E-01  e=5.950E+00  Rattus norvegicus
  5lop-assembly1_B  TM=2.117E-01  e=2.227E+00  Kluyveromyces lactis NRRL Y-1140

Radius of gyration: 14.02 Å; Cα contacts (8 Å, |Δi|>4): 148; chains: 1; bounding box: 47×24×33 Å